Protein AF-A0A269YZT0-F1 (afdb_monomer_lite)

Sequence (76 aa):
MDLYGFKEKLQQSDLPMFGTCAGLIVLASDVEGEEGYLNKLDITVERNSFGRQVDSFESELDIKGIAKDIEGVFIR

Structure (mmCIF, N/CA/C/O backbone):
data_AF-A0A2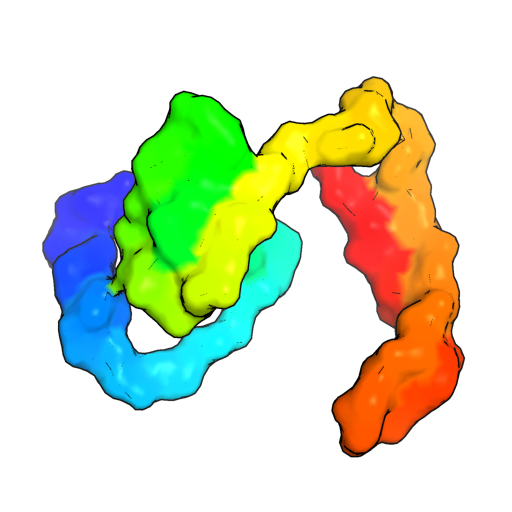69YZT0-F1
#
_entry.id   AF-A0A269YZT0-F1
#
loop_
_atom_site.group_PDB
_atom_site.id
_atom_site.type_symbol
_atom_site.label_atom_id
_atom_site.label_alt_id
_atom_site.label_comp_id
_atom_site.label_asym_id
_atom_site.label_entity_id
_atom_site.label_seq_id
_atom_site.pdbx_PDB_ins_code
_atom_site.Cartn_x
_atom_site.Cartn_y
_atom_site.Cartn_z
_atom_site.occupancy
_atom_site.B_iso_or_equiv
_atom_site.auth_seq_id
_atom_site.auth_comp_id
_atom_site.auth_asym_id
_atom_site.auth_atom_id
_atom_site.pdbx_PDB_model_num
ATOM 1 N N . MET A 1 1 ? -1.893 9.917 15.363 1.00 59.12 1 MET A N 1
ATOM 2 C CA . MET A 1 1 ? -2.814 10.236 14.246 1.00 59.12 1 MET A CA 1
ATOM 3 C C . MET A 1 1 ? -4.286 10.100 14.656 1.00 59.12 1 MET A C 1
ATOM 5 O O . MET A 1 1 ? -5.113 9.793 13.814 1.00 59.12 1 MET A O 1
ATOM 9 N N . ASP A 1 2 ? -4.635 10.387 15.916 1.00 68.50 2 ASP A N 1
ATOM 10 C CA . ASP A 1 2 ? -6.033 10.322 16.390 1.00 68.50 2 ASP A CA 1
ATOM 11 C C . ASP A 1 2 ? -6.697 11.694 16.521 1.00 68.50 2 ASP A C 1
ATOM 13 O O . ASP A 1 2 ? -7.806 11.843 17.030 1.00 68.50 2 ASP A O 1
ATOM 17 N N . LEU A 1 3 ? -6.014 12.733 16.041 1.00 71.38 3 LEU A N 1
ATOM 18 C CA . LEU A 1 3 ? -6.588 14.064 16.007 1.00 71.38 3 LEU A CA 1
ATOM 19 C C . LEU A 1 3 ? -7.807 14.040 15.071 1.00 71.38 3 LEU A C 1
ATOM 21 O O . LEU A 1 3 ? -7.694 13.652 13.908 1.00 71.38 3 LEU A O 1
ATOM 25 N N . TYR A 1 4 ? -8.961 14.455 15.594 1.00 86.25 4 TYR A N 1
ATOM 26 C CA . TYR A 1 4 ? -10.226 14.584 14.859 1.00 86.25 4 TYR A CA 1
ATOM 27 C C . TYR A 1 4 ? -10.876 13.270 14.371 1.00 86.25 4 TYR A C 1
ATOM 29 O O . TYR A 1 4 ? -11.724 13.317 13.482 1.00 86.25 4 TYR A O 1
ATOM 37 N N . GLY A 1 5 ? -10.516 12.107 14.932 1.00 87.19 5 GLY A N 1
ATOM 38 C CA . GLY A 1 5 ? -11.146 10.817 14.582 1.00 87.19 5 GLY A CA 1
ATOM 39 C C . GLY A 1 5 ? -10.829 10.333 13.161 1.00 87.19 5 GLY A C 1
ATOM 40 O O . GLY A 1 5 ? -11.558 9.532 12.573 1.00 87.19 5 GLY A O 1
ATOM 41 N N . PHE A 1 6 ? -9.751 10.853 12.566 1.00 88.88 6 PHE A N 1
ATOM 42 C CA . PHE A 1 6 ? -9.381 10.540 11.188 1.00 88.88 6 PHE A CA 1
ATOM 43 C C . PHE A 1 6 ? -9.000 9.064 11.013 1.00 88.88 6 PHE A C 1
ATOM 45 O O . PHE A 1 6 ? -9.383 8.445 10.021 1.00 88.88 6 PHE A O 1
ATOM 52 N N . LYS A 1 7 ? -8.316 8.480 12.007 1.00 90.12 7 LYS A N 1
ATOM 53 C CA . LYS A 1 7 ? -7.934 7.063 12.016 1.00 90.12 7 LYS A CA 1
ATOM 54 C C . LYS A 1 7 ? -9.153 6.153 11.872 1.00 90.12 7 LYS A C 1
ATOM 56 O O . LYS A 1 7 ? -9.197 5.350 10.945 1.00 90.12 7 LYS A O 1
ATOM 61 N N . GLU A 1 8 ? -10.164 6.321 12.723 1.00 92.19 8 GLU A N 1
ATOM 62 C CA . GLU A 1 8 ? -11.370 5.483 12.697 1.00 92.19 8 GLU A CA 1
ATOM 63 C C . GLU A 1 8 ? -12.149 5.634 11.390 1.00 92.19 8 GLU A C 1
ATOM 65 O O . GLU A 1 8 ? -12.634 4.645 10.840 1.00 92.19 8 GLU A O 1
ATOM 70 N N . LYS A 1 9 ? -12.226 6.852 10.836 1.00 93.38 9 LYS A N 1
ATOM 71 C CA . LYS A 1 9 ? -12.873 7.072 9.535 1.00 93.38 9 LYS A CA 1
ATOM 72 C C . LYS A 1 9 ? -12.157 6.364 8.396 1.00 93.38 9 LYS A C 1
ATOM 74 O O . LYS A 1 9 ? -12.827 5.784 7.546 1.00 93.38 9 LYS A O 1
ATOM 79 N N . LEU A 1 10 ? -10.826 6.363 8.385 1.00 93.50 10 LEU A N 1
ATOM 80 C CA . LEU A 1 10 ? -10.068 5.601 7.396 1.00 93.50 10 LEU A CA 1
ATOM 81 C C . LEU A 1 10 ? -10.214 4.092 7.618 1.00 93.50 10 LEU A C 1
ATOM 83 O O . LEU A 1 10 ? -10.438 3.366 6.655 1.00 93.50 10 LEU A O 1
ATOM 87 N N . GLN A 1 11 ? -10.181 3.617 8.865 1.00 93.44 11 GLN A N 1
ATOM 88 C CA . GLN A 1 11 ? -10.395 2.203 9.193 1.00 93.44 11 GLN A CA 1
ATOM 89 C C . GLN A 1 11 ? -11.781 1.694 8.760 1.00 93.44 11 GLN A C 1
ATOM 91 O O . GLN A 1 11 ? -11.907 0.548 8.338 1.00 93.44 11 GLN A O 1
ATOM 96 N N . GLN A 1 12 ? -12.811 2.541 8.784 1.00 94.94 12 GLN A N 1
ATOM 97 C CA . GLN A 1 12 ? -14.169 2.206 8.330 1.00 94.94 12 GLN A CA 1
ATOM 98 C C . GLN A 1 12 ? -14.405 2.444 6.830 1.00 94.94 12 GLN A C 1
ATOM 100 O O . GLN A 1 12 ? -15.461 2.089 6.319 1.00 94.94 12 GLN A O 1
ATOM 105 N N . SER A 1 13 ? -13.461 3.071 6.126 1.00 94.50 13 SER A N 1
ATOM 106 C CA . SER A 1 13 ? -13.621 3.423 4.715 1.00 94.50 13 SER A CA 1
ATOM 107 C C . SER A 1 13 ? -13.431 2.214 3.799 1.00 94.50 13 SER A C 1
ATOM 109 O O . SER A 1 13 ? -12.454 1.477 3.946 1.00 94.50 13 SER A O 1
ATOM 111 N N . ASP A 1 14 ? -14.308 2.079 2.806 1.00 95.31 14 ASP A N 1
ATOM 112 C CA . ASP A 1 14 ? -14.186 1.113 1.703 1.00 95.31 14 ASP A CA 1
ATOM 113 C C . ASP A 1 14 ? -13.503 1.715 0.463 1.00 95.31 14 ASP A C 1
ATOM 115 O O . ASP A 1 14 ? -13.401 1.077 -0.585 1.00 95.31 14 ASP A O 1
ATOM 119 N N . LEU A 1 15 ? -13.050 2.971 0.551 1.00 96.19 15 LEU A N 1
ATOM 120 C CA . LEU A 1 15 ? -12.347 3.614 -0.553 1.00 96.19 15 LEU A CA 1
ATOM 121 C C . LEU A 1 15 ? -11.008 2.908 -0.813 1.00 96.19 15 LEU A C 1
ATOM 123 O O . LEU A 1 15 ? -10.285 2.618 0.145 1.00 96.19 15 LEU A O 1
ATOM 127 N N . PRO A 1 16 ? -10.629 2.692 -2.087 1.00 96.88 16 PRO A N 1
ATOM 128 C CA . PRO A 1 16 ? -9.308 2.187 -2.427 1.00 96.88 16 PRO A CA 1
ATOM 129 C C . PRO A 1 16 ? -8.211 3.083 -1.850 1.00 96.88 16 PRO A C 1
ATOM 131 O O . PRO A 1 16 ? -8.273 4.309 -1.961 1.00 96.88 16 PRO A O 1
ATOM 134 N N . MET A 1 17 ? -7.191 2.465 -1.258 1.00 96.38 17 MET A N 1
ATOM 135 C CA . MET A 1 17 ? -6.039 3.160 -0.689 1.00 96.38 17 MET A CA 1
ATOM 136 C C . MET A 1 17 ? -4.764 2.661 -1.353 1.00 96.38 17 MET A C 1
ATOM 138 O O . MET A 1 17 ? -4.597 1.462 -1.567 1.00 96.38 17 MET A O 1
ATOM 142 N N . PHE A 1 18 ? -3.855 3.584 -1.652 1.00 95.94 18 PHE A N 1
ATOM 143 C CA . PHE A 1 18 ? -2.538 3.264 -2.181 1.00 95.94 18 PHE A CA 1
ATOM 144 C C . PHE A 1 18 ? -1.470 3.903 -1.294 1.00 95.94 18 PHE A C 1
ATOM 146 O O . PHE A 1 18 ? -1.348 5.125 -1.236 1.00 95.94 18 PHE A O 1
ATOM 153 N N . GLY A 1 19 ? -0.746 3.068 -0.547 1.00 94.12 19 GLY A N 1
ATOM 154 C CA . GLY A 1 19 ? 0.289 3.502 0.387 1.00 94.12 19 GLY A CA 1
ATOM 155 C C . GLY A 1 19 ? 1.668 3.467 -0.256 1.00 94.12 19 GLY A C 1
ATOM 156 O O . GLY A 1 19 ? 2.122 2.409 -0.679 1.00 94.12 19 GLY A O 1
ATOM 157 N N . THR A 1 20 ? 2.351 4.610 -0.293 1.00 93.19 20 THR A N 1
ATOM 158 C CA . THR A 1 20 ? 3.719 4.739 -0.814 1.00 93.19 20 THR A CA 1
ATOM 159 C C . THR A 1 20 ? 4.690 5.069 0.318 1.00 93.19 20 THR A C 1
ATOM 161 O O . THR A 1 20 ? 4.407 5.925 1.158 1.00 93.19 20 THR A O 1
ATOM 164 N N . CYS A 1 21 ? 5.839 4.385 0.371 1.00 89.50 21 CYS A N 1
ATOM 165 C CA . CYS A 1 21 ? 6.851 4.553 1.422 1.00 89.50 21 CYS A CA 1
ATOM 166 C C . CYS A 1 21 ? 6.240 4.466 2.840 1.00 89.50 21 CYS A C 1
ATOM 168 O O . CYS A 1 21 ? 5.738 3.416 3.233 1.00 89.50 21 CYS A O 1
ATOM 170 N N . ALA A 1 22 ? 6.204 5.567 3.601 1.00 90.31 22 ALA A N 1
ATOM 171 C CA . ALA A 1 22 ? 5.574 5.606 4.923 1.00 90.31 22 ALA A CA 1
ATOM 172 C C . ALA A 1 22 ? 4.064 5.295 4.884 1.00 90.31 22 ALA A C 1
ATOM 174 O O . ALA A 1 22 ? 3.516 4.774 5.852 1.00 90.31 22 ALA A O 1
ATOM 175 N N . GLY A 1 23 ? 3.393 5.553 3.758 1.00 93.44 23 GLY A N 1
ATOM 176 C CA . GLY A 1 23 ? 2.004 5.154 3.543 1.00 93.44 23 GLY A CA 1
ATOM 177 C C . GLY A 1 23 ? 1.805 3.635 3.550 1.00 93.44 23 GLY A C 1
ATOM 178 O O . GLY A 1 23 ? 0.748 3.180 3.974 1.00 93.44 23 GLY A O 1
ATOM 179 N N . LEU A 1 24 ? 2.812 2.846 3.147 1.00 93.88 24 LEU A N 1
ATOM 180 C CA . LEU A 1 24 ? 2.765 1.381 3.241 1.00 93.88 24 LEU A CA 1
ATOM 181 C C . LEU A 1 24 ? 2.706 0.934 4.708 1.00 93.88 24 LEU A C 1
ATOM 183 O O . LEU A 1 24 ? 1.848 0.135 5.066 1.00 93.88 24 LEU A O 1
ATOM 187 N N . ILE A 1 25 ? 3.561 1.518 5.559 1.00 93.19 25 ILE A N 1
ATOM 188 C CA . ILE A 1 25 ? 3.594 1.258 7.010 1.00 93.19 25 ILE A CA 1
ATOM 189 C C . ILE A 1 25 ? 2.236 1.586 7.643 1.00 93.19 25 ILE A C 1
ATOM 191 O O . ILE A 1 25 ? 1.729 0.834 8.467 1.00 93.19 25 ILE A O 1
ATOM 195 N N . VAL A 1 26 ? 1.620 2.701 7.238 1.00 94.12 26 VAL A N 1
ATOM 196 C CA . VAL A 1 26 ? 0.313 3.125 7.763 1.00 94.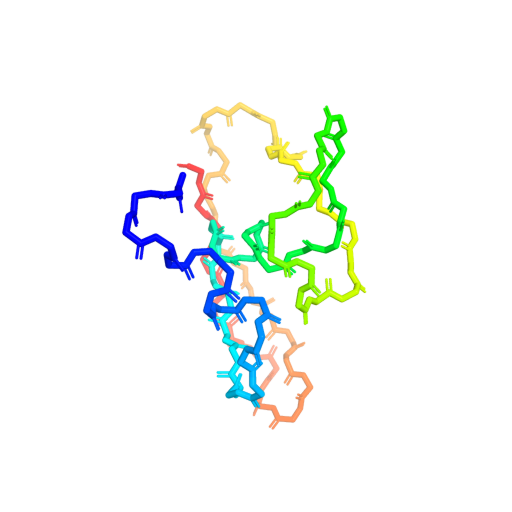12 26 VAL A CA 1
ATOM 197 C C . VAL A 1 26 ? -0.807 2.140 7.393 1.00 94.12 26 VAL A C 1
ATOM 199 O O . VAL A 1 26 ? -1.727 1.947 8.189 1.00 94.12 26 VAL A O 1
ATOM 202 N N . LEU A 1 27 ? -0.756 1.525 6.207 1.00 96.25 27 LEU A N 1
ATOM 203 C CA . LEU A 1 27 ? -1.787 0.587 5.745 1.00 96.25 27 LEU A CA 1
ATOM 204 C C . LEU A 1 27 ? -1.608 -0.844 6.262 1.00 96.25 27 LEU A C 1
ATOM 206 O O . LEU A 1 27 ? -2.610 -1.558 6.332 1.00 96.25 27 LEU A O 1
ATOM 210 N N . ALA A 1 28 ? -0.384 -1.249 6.604 1.00 95.44 28 ALA A N 1
ATOM 211 C CA . ALA A 1 28 ? -0.058 -2.600 7.051 1.00 95.44 28 ALA A CA 1
ATOM 212 C C . ALA A 1 28 ? -0.900 -3.048 8.259 1.00 95.44 28 ALA A C 1
ATOM 214 O O . ALA A 1 28 ? -1.261 -2.238 9.124 1.00 95.44 28 ALA A O 1
ATOM 215 N N . SER A 1 29 ? -1.220 -4.342 8.294 1.00 94.19 29 SER A N 1
ATOM 216 C CA . SER A 1 29 ? -1.865 -5.007 9.428 1.00 94.19 29 SER A CA 1
ATOM 217 C C . SER A 1 29 ? -0.898 -5.243 10.583 1.00 94.19 29 SER A C 1
ATOM 219 O O . SER A 1 29 ? -1.323 -5.269 11.736 1.00 94.19 29 SER A O 1
ATOM 221 N N . ASP A 1 30 ? 0.392 -5.373 10.281 1.00 94.12 30 ASP A N 1
ATOM 222 C CA . ASP A 1 30 ? 1.428 -5.659 11.263 1.00 94.12 30 ASP A CA 1
ATOM 223 C C . ASP A 1 30 ? 2.724 -4.908 10.928 1.00 94.12 30 ASP A C 1
ATOM 225 O O . ASP A 1 30 ? 3.088 -4.730 9.760 1.00 94.12 30 ASP A O 1
ATOM 229 N N . VAL A 1 31 ? 3.418 -4.434 11.960 1.00 93.50 31 VAL A N 1
ATOM 230 C CA . VAL A 1 31 ? 4.715 -3.764 11.836 1.00 93.50 31 VAL A CA 1
ATOM 231 C C . VAL A 1 31 ? 5.655 -4.420 12.834 1.00 93.50 31 VAL A C 1
ATOM 233 O O . VAL A 1 31 ? 5.323 -4.533 14.004 1.00 93.50 31 VAL A O 1
ATOM 236 N N . GLU A 1 32 ? 6.840 -4.858 12.418 1.00 93.00 32 GLU A N 1
ATOM 237 C CA . GLU A 1 32 ? 7.710 -5.588 13.344 1.00 93.00 32 GLU A CA 1
ATOM 238 C C . GLU A 1 32 ? 8.040 -4.759 14.598 1.00 93.00 32 GLU A C 1
ATOM 240 O O . GLU A 1 32 ? 8.619 -3.672 14.522 1.00 93.00 32 GLU A O 1
ATOM 245 N N . GLY A 1 33 ? 7.659 -5.286 15.767 1.00 89.12 33 GLY A N 1
ATOM 246 C CA . GLY A 1 33 ? 7.850 -4.629 17.063 1.00 89.12 33 GLY A CA 1
ATOM 247 C C . GLY A 1 33 ? 6.823 -3.542 17.415 1.00 89.12 33 GLY A C 1
ATOM 248 O O . GLY A 1 33 ? 6.956 -2.930 18.477 1.00 89.12 33 GLY A O 1
ATOM 249 N N . GLU A 1 34 ? 5.805 -3.306 16.582 1.00 87.19 34 GLU A N 1
ATOM 250 C CA . GLU A 1 34 ? 4.747 -2.304 16.778 1.00 87.19 34 GLU A CA 1
ATOM 251 C C . GLU A 1 34 ? 3.369 -2.860 16.341 1.00 87.19 34 GLU A C 1
ATOM 253 O O . GLU A 1 34 ? 3.272 -3.785 15.547 1.00 87.19 34 GLU A O 1
ATOM 258 N N . GLU A 1 35 ? 2.257 -2.307 16.832 1.00 83.31 35 GLU A N 1
ATOM 259 C CA . GLU A 1 35 ? 0.939 -2.662 16.273 1.00 83.31 35 GLU A CA 1
ATOM 260 C C . GLU A 1 35 ? 0.698 -1.952 14.928 1.00 83.31 35 GLU A C 1
ATOM 262 O O . GLU A 1 35 ? 1.094 -0.796 14.738 1.00 83.31 35 GLU A O 1
ATOM 267 N N . GLY A 1 36 ? -0.007 -2.620 14.007 1.00 83.19 36 GLY A N 1
ATOM 268 C CA . GLY A 1 36 ? -0.466 -2.029 12.748 1.00 83.19 36 GLY A CA 1
ATOM 269 C C . GLY A 1 36 ? -1.357 -0.793 12.945 1.00 83.19 36 GLY A C 1
ATOM 270 O O . GLY A 1 36 ? -2.055 -0.633 13.951 1.00 83.19 36 GLY A O 1
ATOM 271 N N . TYR A 1 37 ? -1.339 0.123 11.970 1.00 88.44 37 TYR A N 1
ATOM 272 C CA . TYR A 1 37 ? -2.022 1.420 12.088 1.00 88.44 37 TYR A CA 1
ATOM 273 C C . TYR A 1 37 ? -3.471 1.393 11.584 1.00 88.44 37 TYR A C 1
ATOM 275 O O . TYR A 1 37 ? -4.405 1.585 12.371 1.00 88.44 37 TYR A O 1
ATOM 283 N N . LEU A 1 38 ? -3.676 1.229 10.271 1.00 94.06 38 LEU A N 1
ATOM 284 C CA . LEU A 1 38 ? -5.011 1.223 9.658 1.00 94.06 38 LEU A CA 1
ATOM 285 C C . LEU A 1 38 ? -5.548 -0.182 9.384 1.00 94.06 38 LEU A C 1
ATOM 287 O O . LEU A 1 38 ? -6.759 -0.313 9.219 1.00 94.06 38 LEU A O 1
ATOM 291 N N . ASN A 1 39 ? -4.694 -1.211 9.357 1.00 93.69 39 ASN A N 1
ATOM 292 C CA . ASN A 1 39 ? -5.082 -2.599 9.084 1.00 93.69 39 ASN A CA 1
ATOM 293 C C . ASN A 1 39 ? -5.894 -2.737 7.783 1.00 93.69 39 ASN A C 1
ATOM 295 O O . ASN A 1 39 ? -6.941 -3.383 7.740 1.00 93.69 39 ASN A O 1
ATOM 299 N N . LYS A 1 40 ? -5.433 -2.063 6.724 1.00 95.56 40 LYS A N 1
ATOM 300 C CA . LYS A 1 40 ? -6.084 -2.021 5.403 1.00 95.56 40 LYS A CA 1
ATOM 301 C C . LYS A 1 40 ? -5.374 -2.857 4.348 1.00 95.56 40 LYS A C 1
ATOM 303 O O . LYS A 1 40 ? -5.949 -3.103 3.291 1.00 95.56 40 LYS A O 1
ATOM 308 N N . LEU A 1 41 ? -4.153 -3.289 4.632 1.00 95.31 41 LEU A N 1
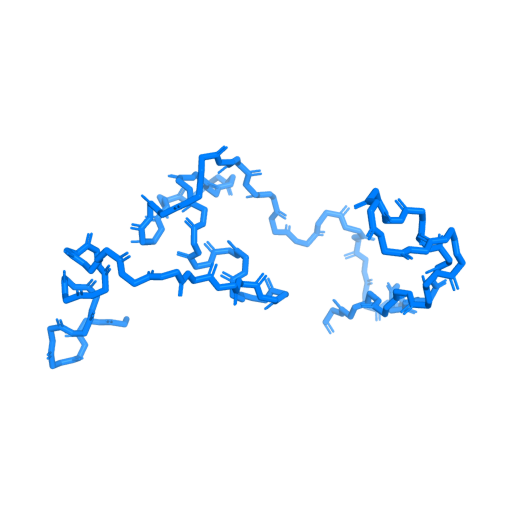ATOM 309 C CA . LEU A 1 41 ? -3.351 -4.140 3.774 1.00 95.31 41 LEU A CA 1
ATOM 310 C C . LEU A 1 41 ? -2.794 -5.291 4.612 1.00 95.31 41 LEU A C 1
ATOM 312 O O . LEU A 1 41 ? -2.101 -5.047 5.594 1.00 95.31 41 LEU A O 1
ATOM 316 N N . ASP A 1 42 ? -3.121 -6.525 4.230 1.00 94.88 42 ASP A N 1
ATOM 317 C CA . ASP A 1 42 ? -2.731 -7.736 4.960 1.00 94.88 42 ASP A CA 1
ATOM 318 C C . ASP A 1 42 ? -1.271 -8.118 4.671 1.00 94.88 42 ASP A C 1
ATOM 320 O O . ASP A 1 42 ? -0.983 -8.977 3.838 1.00 94.88 42 ASP A O 1
ATOM 324 N N . ILE A 1 43 ? -0.351 -7.384 5.299 1.00 94.75 43 ILE A N 1
ATOM 325 C CA . ILE A 1 43 ? 1.100 -7.559 5.205 1.00 94.75 43 ILE A CA 1
ATOM 326 C C . ILE A 1 43 ? 1.762 -7.203 6.541 1.00 94.75 43 ILE A C 1
ATOM 328 O O . ILE A 1 43 ? 1.280 -6.329 7.265 1.00 94.75 43 ILE A O 1
ATOM 332 N N . THR A 1 44 ? 2.921 -7.807 6.798 1.00 94.31 44 THR A N 1
ATOM 333 C CA . THR A 1 44 ? 3.859 -7.364 7.838 1.00 94.31 44 THR A CA 1
ATOM 334 C C . THR A 1 44 ? 4.924 -6.466 7.218 1.00 94.31 44 THR A C 1
ATOM 336 O O . THR A 1 44 ? 5.477 -6.788 6.163 1.00 94.31 44 THR A O 1
ATOM 339 N N . VAL A 1 45 ? 5.225 -5.340 7.868 1.00 93.06 45 VAL A N 1
ATOM 340 C CA . VAL A 1 45 ? 6.280 -4.412 7.443 1.00 93.06 45 VAL A CA 1
ATOM 341 C C . VAL A 1 45 ? 7.377 -4.319 8.499 1.00 93.06 45 VAL A C 1
ATOM 343 O O . VAL A 1 45 ? 7.125 -3.957 9.643 1.00 93.06 45 VAL A O 1
ATOM 346 N N . GLU A 1 46 ? 8.622 -4.544 8.091 1.00 90.88 46 GLU A N 1
ATOM 347 C CA . GLU A 1 46 ? 9.800 -4.199 8.886 1.00 90.88 46 GLU A CA 1
ATOM 348 C C . GLU A 1 46 ? 10.267 -2.782 8.526 1.00 90.88 46 GLU A C 1
ATOM 350 O O . GLU A 1 46 ? 10.447 -2.429 7.355 1.00 90.88 46 GLU A O 1
ATOM 355 N N . ARG A 1 47 ? 10.480 -1.937 9.537 1.00 86.62 47 ARG A N 1
ATOM 356 C CA . ARG A 1 47 ? 11.009 -0.585 9.325 1.00 86.62 47 ARG A CA 1
ATOM 357 C C . ARG A 1 47 ? 12.526 -0.649 9.185 1.00 86.62 47 ARG A C 1
ATOM 359 O O . ARG A 1 47 ? 13.197 -1.248 10.013 1.00 86.62 47 ARG A O 1
ATOM 366 N N . ASN A 1 48 ? 13.080 0.107 8.234 1.00 74.94 48 ASN A N 1
ATOM 367 C CA . ASN A 1 48 ? 14.526 0.345 8.121 1.00 74.94 48 ASN A CA 1
ATOM 368 C C . ASN A 1 48 ? 15.399 -0.900 7.855 1.00 74.94 48 ASN A C 1
ATOM 370 O O . ASN A 1 48 ? 16.592 -0.879 8.181 1.00 74.94 48 ASN A O 1
ATOM 374 N N . SER A 1 49 ? 14.848 -1.928 7.209 1.00 70.12 49 SER A N 1
ATOM 375 C CA . SER A 1 49 ? 15.515 -3.208 6.921 1.00 70.12 49 SER A CA 1
ATOM 376 C C . SER A 1 49 ? 16.838 -3.093 6.138 1.00 70.12 49 SER A C 1
ATOM 378 O O . SER A 1 49 ? 17.676 -3.987 6.202 1.00 70.12 49 SER A O 1
ATOM 380 N N . PHE A 1 50 ? 17.090 -1.967 5.456 1.00 67.19 50 PHE A N 1
ATOM 381 C CA . PHE A 1 50 ? 18.271 -1.762 4.603 1.00 67.19 50 PHE A CA 1
ATOM 382 C C . PHE A 1 50 ? 19.529 -1.159 5.274 1.00 67.19 50 PHE A C 1
ATOM 384 O O . PHE A 1 50 ? 20.523 -0.992 4.586 1.00 67.19 50 PHE A O 1
ATOM 391 N N . GLY A 1 51 ? 19.574 -0.866 6.586 1.00 65.38 51 GLY A N 1
ATOM 392 C CA . GLY A 1 51 ? 20.864 -0.539 7.251 1.00 65.38 51 GLY A CA 1
ATOM 393 C C . GLY A 1 51 ? 21.141 0.934 7.622 1.00 65.38 51 GLY A C 1
ATOM 394 O O . GLY A 1 51 ? 20.371 1.507 8.386 1.00 65.38 51 GLY A O 1
ATOM 395 N N . ARG A 1 52 ? 22.292 1.530 7.253 1.00 59.84 52 ARG A N 1
ATOM 396 C CA . ARG A 1 52 ? 22.725 2.896 7.687 1.00 59.84 52 ARG A CA 1
ATOM 397 C C . ARG A 1 52 ? 22.402 3.953 6.610 1.00 59.84 52 ARG A C 1
ATOM 399 O O . ARG A 1 52 ? 21.956 3.630 5.528 1.00 59.84 52 ARG A O 1
ATOM 406 N N . GLN A 1 53 ? 22.596 5.241 6.922 1.00 48.94 53 GLN A N 1
ATOM 407 C CA . GLN A 1 53 ? 22.163 6.422 6.135 1.00 48.94 53 GLN A CA 1
ATOM 408 C C . GLN A 1 53 ? 22.604 6.514 4.652 1.00 48.94 53 GLN A C 1
ATOM 410 O O . GLN A 1 53 ? 22.224 7.475 3.994 1.00 48.94 53 GLN A O 1
ATOM 415 N N . VAL A 1 54 ? 23.406 5.586 4.119 1.00 58.91 54 VAL A N 1
ATOM 416 C CA . VAL A 1 54 ? 24.027 5.709 2.782 1.00 58.91 54 VAL A CA 1
ATOM 417 C C . VAL A 1 54 ? 23.234 4.977 1.685 1.00 58.91 54 VAL A C 1
ATOM 419 O O . VAL A 1 54 ? 23.594 5.057 0.519 1.00 58.91 54 VAL A O 1
ATOM 422 N N . ASP A 1 55 ? 22.130 4.315 2.029 1.00 67.12 55 ASP A N 1
ATOM 423 C CA . ASP A 1 55 ? 21.480 3.330 1.155 1.00 67.12 55 ASP A CA 1
ATOM 424 C C . ASP A 1 55 ? 20.199 3.848 0.471 1.00 67.12 55 ASP A C 1
ATOM 426 O O . ASP A 1 55 ? 19.263 3.080 0.268 1.00 67.12 55 ASP A O 1
ATOM 430 N N . SER A 1 56 ? 20.118 5.139 0.114 1.00 79.75 56 SER A N 1
ATOM 431 C CA . SER A 1 56 ? 19.138 5.5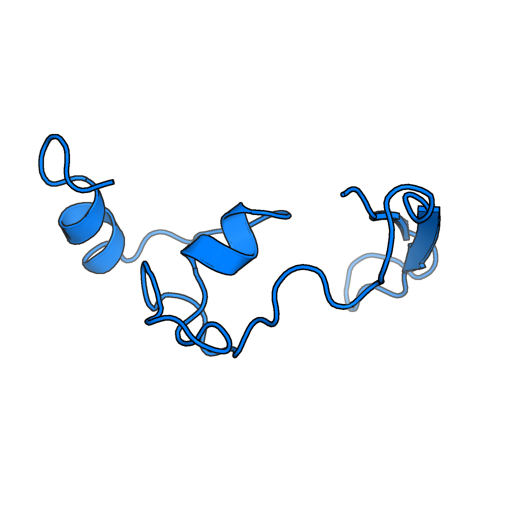42 -0.909 1.00 79.75 56 SER A CA 1
ATOM 432 C C . SER A 1 56 ? 19.653 5.071 -2.265 1.00 79.75 56 SER A C 1
ATOM 434 O O . SER A 1 56 ? 20.792 5.371 -2.626 1.00 79.75 56 SER A O 1
ATOM 436 N N . PHE A 1 57 ? 18.840 4.336 -3.011 1.00 87.81 57 PHE A N 1
ATOM 437 C CA . PHE A 1 57 ? 19.240 3.785 -4.303 1.00 87.81 57 PHE A CA 1
ATOM 438 C C . PHE A 1 57 ? 18.062 3.708 -5.266 1.00 87.81 57 PHE A C 1
ATOM 440 O O . PHE A 1 57 ? 16.899 3.840 -4.886 1.00 87.81 57 PHE A O 1
ATOM 447 N N . GLU A 1 58 ? 18.390 3.468 -6.526 1.00 92.38 58 GLU A N 1
ATOM 448 C CA . GLU A 1 58 ? 17.431 3.236 -7.596 1.00 92.38 58 GLU A CA 1
ATOM 449 C C . GLU A 1 58 ? 17.604 1.811 -8.122 1.00 92.38 58 GLU A C 1
ATOM 451 O O . GLU A 1 58 ? 18.714 1.268 -8.141 1.00 92.38 58 GLU A O 1
ATOM 456 N N . SER A 1 59 ? 16.501 1.173 -8.504 1.00 93.06 59 SER A N 1
ATOM 457 C CA . SER A 1 59 ? 16.511 -0.176 -9.069 1.00 93.06 59 SER A CA 1
ATOM 458 C C . SER A 1 59 ? 15.373 -0.341 -10.067 1.00 93.06 59 SER A C 1
ATOM 460 O O . SER A 1 59 ? 14.277 0.172 -9.848 1.00 93.06 59 SER A O 1
ATOM 462 N N . GLU A 1 60 ? 15.625 -1.057 -11.160 1.00 96.56 60 GLU A N 1
ATOM 463 C CA . GLU A 1 60 ? 14.588 -1.415 -12.128 1.00 96.56 60 GLU A CA 1
ATOM 464 C C . GLU A 1 60 ? 13.675 -2.504 -11.551 1.00 96.56 60 GLU A C 1
ATOM 466 O O . GLU A 1 60 ? 14.135 -3.527 -11.039 1.00 96.56 60 GLU A O 1
ATOM 471 N N . LEU A 1 61 ? 12.367 -2.264 -11.617 1.0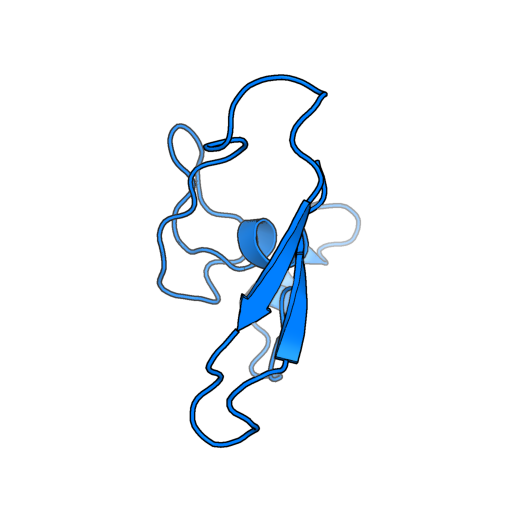0 95.94 61 LEU A N 1
ATOM 472 C CA . LEU A 1 61 ? 11.336 -3.126 -11.060 1.00 95.94 61 LEU A CA 1
ATOM 473 C C . LEU A 1 61 ? 10.441 -3.705 -12.156 1.00 95.94 61 LEU A C 1
ATOM 475 O O . LEU A 1 61 ? 9.776 -2.979 -12.902 1.00 95.94 61 LEU A O 1
ATOM 479 N N . ASP A 1 62 ? 10.331 -5.031 -12.130 1.00 97.25 62 ASP A N 1
ATOM 480 C CA . ASP A 1 62 ? 9.356 -5.802 -12.890 1.00 97.25 62 ASP A CA 1
ATOM 481 C C . ASP A 1 62 ? 7.969 -5.727 -12.220 1.00 97.25 62 ASP A C 1
ATOM 483 O O . ASP A 1 62 ? 7.657 -6.493 -11.301 1.00 97.25 62 ASP A O 1
ATOM 487 N N . ILE A 1 63 ? 7.091 -4.829 -12.684 1.00 95.44 63 ILE A N 1
ATOM 488 C CA . ILE A 1 63 ? 5.733 -4.679 -12.135 1.00 95.44 63 ILE A CA 1
ATOM 489 C C . ILE A 1 63 ? 4.701 -5.383 -13.019 1.00 95.44 63 ILE A C 1
ATOM 491 O O . ILE A 1 63 ? 4.369 -4.953 -14.130 1.00 95.44 63 ILE A O 1
ATOM 495 N N . LYS A 1 64 ? 4.118 -6.460 -12.479 1.00 96.62 64 LYS A N 1
ATOM 496 C CA . LYS A 1 64 ? 3.077 -7.254 -13.145 1.00 96.62 64 LYS A CA 1
ATOM 497 C C . LYS A 1 64 ? 1.923 -6.370 -13.629 1.00 96.62 64 LYS A C 1
ATOM 499 O O . LYS A 1 64 ? 1.243 -5.727 -12.838 1.00 96.62 64 LYS A O 1
ATOM 504 N N . GLY A 1 65 ? 1.652 -6.426 -14.932 1.00 95.94 65 GLY A N 1
ATOM 505 C CA . GLY A 1 65 ? 0.546 -5.697 -15.556 1.00 95.94 65 GLY A CA 1
ATOM 506 C C . GLY A 1 65 ? 0.838 -4.227 -15.867 1.00 95.94 65 GLY A C 1
ATOM 507 O O . GLY A 1 65 ? -0.059 -3.558 -16.369 1.00 95.94 65 GLY A O 1
ATOM 508 N N . ILE A 1 66 ? 2.060 -3.740 -15.608 1.00 94.69 66 ILE A N 1
ATOM 509 C CA . ILE A 1 66 ? 2.482 -2.374 -15.943 1.00 94.69 66 ILE A CA 1
ATOM 510 C C . ILE A 1 66 ? 3.657 -2.398 -16.931 1.00 94.69 66 ILE A C 1
ATOM 512 O O . ILE A 1 66 ? 3.447 -2.157 -18.117 1.00 94.69 66 ILE A O 1
ATOM 516 N N . ALA A 1 67 ? 4.874 -2.703 -16.472 1.00 94.94 67 ALA A N 1
ATOM 517 C CA . ALA A 1 67 ? 6.090 -2.754 -17.290 1.00 94.94 67 ALA A CA 1
ATOM 518 C C . ALA A 1 67 ? 7.203 -3.525 -16.560 1.00 94.94 67 ALA A C 1
ATOM 520 O O . ALA A 1 67 ? 7.063 -3.833 -15.377 1.00 94.94 67 ALA A O 1
ATOM 521 N N . LYS A 1 68 ? 8.279 -3.857 -17.285 1.00 92.56 68 LYS A N 1
ATOM 522 C CA . LYS A 1 68 ? 9.405 -4.653 -16.772 1.00 92.56 68 LYS A CA 1
ATOM 523 C C . LYS A 1 68 ? 10.563 -3.833 -16.191 1.00 92.56 68 LYS A C 1
ATOM 525 O O . LYS A 1 68 ? 11.257 -4.294 -15.301 1.00 92.56 68 LYS A O 1
ATOM 530 N N . ASP A 1 69 ? 10.690 -2.585 -16.628 1.00 94.12 69 ASP A N 1
ATOM 531 C CA . ASP A 1 69 ? 11.861 -1.755 -16.336 1.00 94.12 69 ASP A CA 1
ATOM 532 C C . ASP A 1 69 ? 11.412 -0.426 -15.704 1.00 94.12 69 ASP A C 1
ATOM 534 O O . ASP A 1 69 ? 11.678 0.661 -16.219 1.00 94.12 69 ASP A O 1
ATOM 538 N N . ILE A 1 70 ? 10.608 -0.499 -14.635 1.00 96.31 70 ILE A N 1
ATOM 539 C CA . ILE A 1 70 ? 10.166 0.708 -13.921 1.00 96.31 70 ILE A CA 1
ATOM 540 C C . ILE A 1 70 ? 11.252 1.128 -12.940 1.00 96.31 70 ILE A C 1
ATOM 542 O O . ILE A 1 70 ? 11.591 0.370 -12.039 1.00 96.31 70 ILE A O 1
ATOM 546 N N . GLU A 1 71 ? 11.745 2.356 -13.070 1.00 96.06 71 GLU A N 1
ATOM 547 C CA . GLU A 1 71 ? 12.687 2.940 -12.117 1.00 96.06 71 GLU A CA 1
ATOM 548 C C . GLU A 1 71 ? 12.019 3.128 -10.745 1.00 96.06 71 GLU A C 1
ATOM 550 O O . GLU A 1 71 ? 11.128 3.962 -10.553 1.00 96.06 71 GLU A O 1
ATOM 555 N N . GLY A 1 72 ? 12.415 2.293 -9.787 1.00 92.94 72 GLY A N 1
ATOM 556 C CA . GLY A 1 72 ? 11.996 2.365 -8.396 1.00 92.94 72 GLY A CA 1
ATOM 557 C C . GLY A 1 72 ? 13.009 3.140 -7.567 1.00 92.94 72 GLY A C 1
ATOM 558 O O . GLY A 1 72 ? 14.181 2.772 -7.527 1.00 92.94 72 GLY A O 1
ATOM 559 N N . VAL A 1 73 ? 12.546 4.174 -6.863 1.00 90.50 73 VAL A N 1
ATOM 560 C CA . VAL A 1 73 ? 13.375 4.971 -5.949 1.00 90.50 73 VAL A CA 1
ATOM 561 C C . VAL A 1 73 ? 13.176 4.482 -4.516 1.00 90.50 73 VAL A C 1
ATOM 563 O O . VAL A 1 73 ? 12.065 4.521 -3.981 1.00 90.50 73 VAL A O 1
ATOM 566 N N . PHE A 1 74 ? 14.263 4.059 -3.880 1.00 87.06 74 PHE A N 1
ATOM 567 C CA . PHE A 1 74 ? 14.295 3.601 -2.498 1.00 87.06 74 PHE A CA 1
ATOM 568 C C . PHE A 1 74 ? 14.950 4.684 -1.650 1.00 87.06 74 PHE A C 1
ATOM 570 O O . PHE A 1 74 ? 16.131 4.981 -1.802 1.00 87.06 74 PHE A O 1
ATOM 577 N N . ILE A 1 75 ? 14.149 5.304 -0.784 1.00 79.38 75 ILE A N 1
ATOM 578 C CA . ILE A 1 75 ? 14.567 6.407 0.083 1.00 79.38 75 ILE A CA 1
ATOM 579 C C . ILE A 1 75 ? 14.574 5.963 1.544 1.00 79.38 75 ILE A C 1
ATOM 581 O O . ILE A 1 75 ? 13.756 5.132 1.950 1.00 79.38 75 ILE A O 1
ATOM 585 N N . ARG A 1 76 ? 15.461 6.561 2.339 1.00 69.19 76 ARG A N 1
ATOM 586 C CA . ARG A 1 76 ? 15.445 6.481 3.801 1.00 69.19 76 ARG A CA 1
ATOM 587 C C . ARG A 1 76 ? 15.228 7.852 4.425 1.00 69.19 76 ARG A C 1
ATOM 589 O O . ARG A 1 76 ? 15.857 8.818 3.943 1.00 69.19 76 ARG A O 1
#

Radius of gyration: 14.86 Å; chains: 1; bounding box: 38×22×34 Å

pLDDT: mean 88.13, std 10.99, range [48.94, 97.25]

Organism: NCBI:txid33889

Secondary structure (DSSP, 8-state):
--GGGHHHHHHT--S-----THHHHHHEEEETTEE-SS--EEEEE-TTTT-STT--EEEEEEETTTEEEEEEEE--

InterPro domains:
  IPR002161 Pyridoxal 5'-phosphate synthase subunit PdxT/SNO [PF01174] (6-76)
  IPR002161 Pyridoxal 5'-phosphate synthase subunit PdxT/SNO [PS51130] (1-76)
  IPR002161 Pyridoxal 5'-phosphate synthase subunit PdxT/SNO [PTHR31559] (9-76)
  IPR029062 Class I glutamine amidotransferase-like [G3DSA:3.40.50.880] (3-76)
  IPR029062 Class I glutamine amidotransferase-like [SSF52317] (4-72)

Foldseek 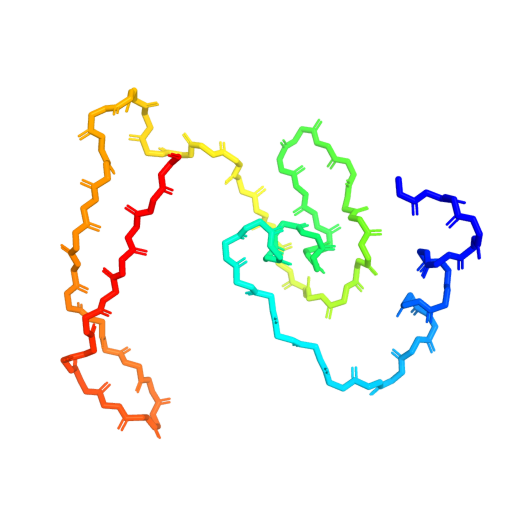3Di:
DPVPPVLVVLLPDPDDDDADDVRVQQQECEEVPDGHHSVNDDDYHYPPPPDDQPPFDWDADCDPPPHRGDIDTDHD